Protein AF-A0A9P7NU44-F1 (afdb_monomer)

Solvent-accessible surface area (backbone atoms only — not comparable to full-atom values): 9412 Å² total; per-residue (Å²): 105,64,88,82,58,40,95,84,60,58,75,48,74,47,82,45,77,85,56,19,36,39,32,28,45,81,47,40,61,44,32,35,25,47,74,30,95,82,38,65,83,36,69,26,68,69,41,40,67,75,42,68,73,77,56,55,44,35,22,26,14,68,83,39,49,69,43,46,56,65,67,44,69,40,44,23,57,31,34,73,40,94,55,19,28,55,42,56,90,90,36,45,75,58,86,54,88,95,44,71,86,72,57,38,62,49,100,86,50,24,18,59,38,40,50,52,54,68,38,65,37,36,32,32,39,50,96,50,91,61,68,46,31,31,28,34,23,72,38,24,51,63,58,38,67,75,63,49,57,55,68,30,34,44,89,51,53,27,63,82,39,75,75,65,68,54,88,61,116

Foldseek 3Di:
DCVLPPPPWDWDWDQDPQQKIFIATPFHTFWIAHPHPPADTWGDQVNCQVPVFLFAEKEFEPVCLVQVLVQHFDKLLRQQDPQIEEADPPAAADDDPPCSVVWGADPVRYTRYKDAFRDKYFYHYRPDDGTFKIFTFNHIRVVSNVPSTDTTGHPIDGPPDPSNPDGGD

Secondary structure (DSSP, 8-state):
-TTTS-TT--EEEEEPGGG-EEEEETTEEEEEESSGGGS-EEE-HHHHHHSTTSS-EEEE-TTTHHHHTTTPPEETHHHHSSS-B---TT-BSSPPTT-GGG--B-TTS-BSB---TT-EEEEEETT-SS--EEEEESS-HHHHHHH--SEEEEEEEETTSTTTT----

Radius of gyration: 15.79 Å; Cα contacts (8 Å, |Δi|>4): 363; chains: 1; bounding box: 36×38×40 Å

Nearest PDB structures (foldseek):
  3r90-assembly1_D  TM=9.291E-01  e=2.482E-13  Homo sapiens
  5vyc-assembly6_k6  TM=8.961E-01  e=7.900E-13  Homo sapiens
  5oa3-assembly1_0  TM=8.769E-01  e=2.783E-09  Homo sapiens
  3d79-assembly1_A  TM=7.922E-01  e=1.533E-08  Pyrococcus horikoshii
  2cx1-assembly1_A  TM=7.542E-01  e=1.146E-07  Aeropyrum pernix K1

Structure (mmCIF, N/CA/C/O backbone):
data_AF-A0A9P7NU44-F1
#
_entry.id   AF-A0A9P7NU44-F1
#
loop_
_atom_site.group_PDB
_atom_site.id
_atom_site.type_symbol
_atom_site.label_atom_id
_atom_site.label_alt_id
_atom_site.label_comp_id
_atom_site.label_asym_id
_atom_site.label_entity_id
_atom_site.label_seq_id
_atom_site.pdbx_PDB_ins_code
_atom_site.Cartn_x
_atom_site.Cartn_y
_atom_site.Cartn_z
_atom_site.occupancy
_atom_site.B_iso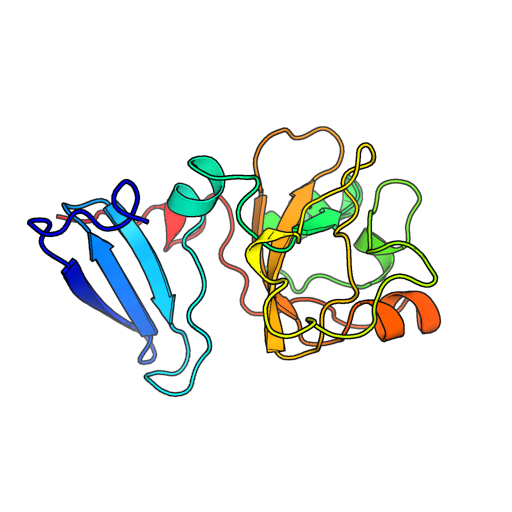_or_equiv
_atom_site.auth_seq_id
_atom_site.auth_comp_id
_atom_site.auth_asym_id
_atom_site.auth_atom_id
_atom_site.pdbx_PDB_model_num
ATOM 1 N N . MET A 1 1 ? -14.435 14.414 3.681 1.00 60.66 1 MET A N 1
ATOM 2 C CA . MET A 1 1 ? -13.894 14.349 5.058 1.00 60.66 1 MET A CA 1
ATOM 3 C C . MET A 1 1 ? -14.990 14.060 6.076 1.00 60.66 1 MET A C 1
ATOM 5 O O . MET A 1 1 ? -14.844 13.093 6.806 1.00 60.66 1 MET A O 1
ATOM 9 N N . ASP A 1 2 ? -16.102 14.807 6.081 1.00 71.69 2 ASP A N 1
ATOM 10 C CA . ASP A 1 2 ? -17.212 14.586 7.032 1.00 71.69 2 ASP A CA 1
ATOM 11 C C . ASP A 1 2 ? -17.863 13.187 6.947 1.00 71.69 2 ASP A C 1
ATOM 13 O O . ASP A 1 2 ? -18.446 12.726 7.920 1.00 71.69 2 ASP A O 1
ATOM 17 N N . GLU A 1 3 ? -17.740 12.499 5.808 1.00 73.44 3 GLU A N 1
ATOM 18 C CA . GLU A 1 3 ? -18.208 11.116 5.615 1.00 73.44 3 GLU A CA 1
ATOM 19 C C . GLU A 1 3 ? -17.287 10.063 6.259 1.00 73.44 3 GLU A C 1
ATOM 21 O O . GLU A 1 3 ? -17.736 8.990 6.650 1.00 73.44 3 GLU A O 1
ATOM 26 N N . ILE A 1 4 ? -15.988 10.361 6.380 1.00 71.94 4 ILE A N 1
ATOM 27 C CA . ILE A 1 4 ? -15.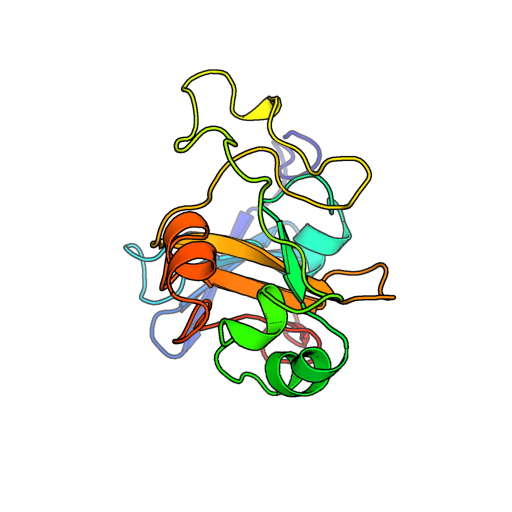007 9.454 6.996 1.00 71.94 4 ILE A CA 1
ATOM 28 C C . ILE A 1 4 ? -14.893 9.733 8.485 1.00 71.94 4 ILE A C 1
ATOM 30 O O . ILE A 1 4 ? -14.788 8.789 9.246 1.00 71.94 4 ILE A O 1
ATOM 34 N N . LEU A 1 5 ? -14.911 11.004 8.894 1.00 76.56 5 LEU A N 1
ATOM 35 C CA . LEU A 1 5 ? -14.800 11.452 10.282 1.00 76.56 5 LEU A CA 1
ATOM 36 C C . LEU A 1 5 ? -15.913 12.474 10.569 1.00 76.56 5 LEU A C 1
ATOM 38 O O . LEU A 1 5 ? -15.677 13.685 10.495 1.00 76.56 5 LEU A O 1
ATOM 42 N N . PRO A 1 6 ? -17.139 12.013 10.875 1.00 79.25 6 PRO A N 1
ATOM 43 C CA . PRO A 1 6 ? -18.231 12.901 11.246 1.00 79.25 6 PRO A CA 1
ATOM 44 C C . PRO A 1 6 ? -17.878 13.690 12.509 1.00 79.25 6 PRO A C 1
ATOM 46 O O . PRO A 1 6 ? -17.343 13.145 13.469 1.00 79.25 6 PRO A O 1
ATOM 49 N N . LYS A 1 7 ? -18.252 14.973 12.575 1.00 76.38 7 LYS A N 1
ATOM 50 C CA . LYS A 1 7 ? -17.907 15.860 13.711 1.00 76.38 7 LYS A CA 1
ATOM 51 C C . LYS A 1 7 ? -18.399 15.384 15.085 1.00 76.38 7 LYS A C 1
ATOM 53 O O . LYS A 1 7 ? -17.920 15.877 16.099 1.00 76.38 7 LYS A O 1
ATOM 58 N N . LYS A 1 8 ? -19.396 14.495 15.120 1.00 81.00 8 LYS A N 1
ATOM 59 C CA . LYS A 1 8 ? -19.973 13.924 16.348 1.00 81.00 8 LYS A CA 1
ATOM 60 C C . LYS A 1 8 ? -19.523 12.484 16.613 1.00 81.00 8 LYS A C 1
ATOM 62 O O . LYS A 1 8 ? -19.931 11.926 17.626 1.00 81.00 8 LYS A O 1
ATOM 67 N N . ALA A 1 9 ? -18.740 11.897 15.712 1.00 79.94 9 ALA A N 1
ATOM 68 C CA . ALA A 1 9 ? -18.320 10.513 15.825 1.00 79.94 9 ALA A CA 1
ATOM 69 C C . ALA A 1 9 ? -17.250 10.350 16.909 1.00 79.94 9 ALA A C 1
ATOM 71 O O . ALA A 1 9 ? -16.396 11.218 17.107 1.00 79.94 9 ALA A O 1
ATOM 72 N N . SER A 1 10 ? -17.307 9.224 17.616 1.00 84.25 10 SER A N 1
ATOM 73 C CA . SER A 1 10 ? -16.333 8.881 18.650 1.00 84.25 10 SER A CA 1
ATOM 74 C C . SER A 1 10 ? -15.131 8.189 18.016 1.00 84.25 10 SER A C 1
ATOM 76 O O . SER A 1 10 ? -15.244 7.058 17.540 1.00 84.25 10 SER A O 1
ATOM 78 N N . LEU A 1 11 ? -13.986 8.874 18.009 1.00 90.50 11 LEU A N 1
ATOM 79 C CA . LEU A 1 11 ? -12.698 8.297 17.638 1.00 90.50 11 LEU A CA 1
ATOM 80 C C . LEU A 1 11 ? -12.030 7.716 18.887 1.00 90.50 11 LEU A C 1
ATOM 82 O O . LEU A 1 11 ? -11.717 8.449 19.827 1.00 90.50 11 LEU A O 1
ATOM 86 N N . SER A 1 12 ? -11.779 6.411 18.883 1.00 92.75 12 SER A N 1
ATOM 87 C CA . SER A 1 12 ? -11.038 5.713 19.929 1.00 92.75 12 SER A CA 1
ATOM 88 C C . SER A 1 12 ? -9.746 5.111 19.373 1.00 92.75 12 SER A C 1
ATOM 90 O O . SER A 1 12 ? -9.534 5.009 18.162 1.00 92.75 12 SER A O 1
ATOM 92 N N . SER A 1 13 ? -8.839 4.737 20.274 1.00 92.81 13 SER A N 1
ATOM 93 C CA . SER A 1 13 ? -7.607 4.036 19.922 1.00 92.81 13 SER A CA 1
ATOM 94 C C . SER A 1 13 ? -7.468 2.773 20.760 1.00 92.81 13 SER A C 1
ATOM 96 O O . SER A 1 13 ? -7.561 2.840 21.986 1.00 92.81 13 SER A O 1
ATOM 98 N N . MET A 1 14 ? -7.177 1.653 20.110 1.00 93.06 14 MET A N 1
ATOM 99 C CA . MET A 1 14 ? -6.896 0.361 20.721 1.00 93.06 14 MET A CA 1
ATOM 100 C C . MET A 1 14 ? -5.391 0.088 20.650 1.00 93.06 14 MET A C 1
ATOM 102 O O . MET A 1 14 ? -4.770 0.220 19.594 1.00 93.06 14 MET A O 1
ATOM 106 N N . LYS A 1 15 ? -4.783 -0.277 21.783 1.00 92.69 15 LYS A N 1
ATOM 107 C CA . LYS A 1 15 ? -3.378 -0.695 21.820 1.00 92.69 15 LYS A CA 1
ATOM 108 C C . LYS A 1 15 ? -3.270 -2.144 21.366 1.00 92.69 15 LYS A C 1
ATOM 110 O O . LYS A 1 15 ? -3.931 -3.016 21.919 1.00 92.69 15 LYS A O 1
ATOM 115 N N . LEU A 1 16 ? -2.428 -2.369 20.370 1.00 90.94 16 LEU A N 1
ATOM 116 C CA . LEU A 1 16 ? -2.071 -3.683 19.862 1.00 90.94 16 LEU A CA 1
ATOM 117 C C . LEU A 1 16 ? -0.695 -4.094 20.431 1.00 90.94 16 LEU A C 1
ATOM 119 O O . LEU A 1 16 ? 0.011 -3.249 21.001 1.00 90.94 16 LEU A O 1
ATOM 123 N N . PRO A 1 17 ? -0.296 -5.373 20.304 1.00 88.69 17 PRO A N 1
ATOM 124 C CA . PRO A 1 17 ? 1.066 -5.812 20.609 1.00 88.69 17 PRO A CA 1
ATOM 125 C C . PRO A 1 17 ? 2.139 -4.981 19.887 1.00 88.69 17 PRO A C 1
ATOM 127 O O . PRO A 1 17 ? 1.852 -4.255 18.936 1.00 88.69 17 PRO A O 1
ATOM 130 N N . ASP A 1 18 ? 3.380 -5.063 20.371 1.00 86.56 18 ASP A N 1
ATOM 131 C CA . ASP A 1 18 ? 4.555 -4.428 19.751 1.00 86.56 18 ASP A CA 1
ATOM 132 C C . ASP A 1 18 ? 4.451 -2.904 19.581 1.00 86.56 18 ASP A C 1
ATOM 134 O O . ASP A 1 18 ? 5.060 -2.304 18.705 1.00 86.56 18 ASP A O 1
ATOM 138 N N . ARG A 1 19 ? 3.713 -2.248 20.490 1.00 85.56 19 ARG A N 1
ATOM 139 C CA . ARG A 1 19 ? 3.493 -0.785 20.517 1.00 85.56 19 ARG A CA 1
ATOM 140 C C . ARG A 1 19 ? 2.674 -0.264 19.330 1.00 85.56 19 ARG A C 1
ATOM 142 O O . ARG A 1 19 ? 2.600 0.952 19.135 1.00 85.56 19 ARG A O 1
ATOM 149 N N . ASN A 1 20 ? 1.999 -1.151 18.611 1.00 91.12 20 ASN A N 1
ATOM 150 C CA . ASN A 1 20 ? 1.112 -0.792 17.516 1.00 91.12 20 ASN A CA 1
ATOM 151 C C . ASN A 1 20 ? -0.194 -0.185 18.059 1.00 91.12 20 ASN A C 1
ATOM 153 O O . ASN A 1 20 ? -0.634 -0.474 19.176 1.00 91.12 20 ASN A O 1
ATOM 157 N N . THR A 1 21 ? -0.813 0.711 17.297 1.00 94.81 21 THR A N 1
ATOM 158 C CA . THR A 1 21 ? -2.083 1.353 17.675 1.00 94.81 21 THR A CA 1
ATOM 159 C C . THR A 1 21 ? -3.073 1.255 16.522 1.00 94.81 21 THR A C 1
ATOM 161 O O . THR A 1 21 ? -2.732 1.590 15.393 1.00 94.81 21 THR A O 1
ATOM 164 N N . LEU A 1 22 ? -4.295 0.814 16.811 1.00 95.62 22 LEU A N 1
ATOM 165 C CA . LEU A 1 22 ? -5.424 0.809 15.883 1.00 95.62 22 LEU A CA 1
ATOM 166 C C . LEU A 1 22 ? -6.372 1.952 16.242 1.00 95.62 22 LEU A C 1
ATOM 168 O O . LEU A 1 22 ? -6.765 2.090 17.397 1.00 95.62 22 LEU A O 1
ATOM 172 N N . TYR A 1 23 ? -6.750 2.754 15.258 1.00 95.31 23 TYR A N 1
ATOM 173 C CA . TYR A 1 23 ? -7.731 3.823 15.384 1.00 95.31 23 TYR A CA 1
ATOM 174 C C . TYR A 1 23 ? -9.084 3.328 14.886 1.00 95.31 23 TYR A C 1
ATOM 176 O O . TYR A 1 23 ? -9.200 2.837 13.759 1.00 95.31 23 TYR A O 1
ATOM 184 N N . VAL A 1 24 ? -10.095 3.463 15.739 1.00 95.19 24 VAL A N 1
ATOM 185 C CA . VAL A 1 24 ? -11.443 2.939 15.523 1.00 95.19 24 VAL A CA 1
ATOM 186 C C . VAL A 1 24 ? -12.433 4.090 15.598 1.00 95.19 24 VAL A C 1
ATOM 188 O O . VAL A 1 24 ? -12.376 4.914 16.510 1.00 95.19 24 VAL A O 1
ATOM 191 N N . LEU A 1 25 ? -13.340 4.147 14.633 1.00 92.88 25 LEU A N 1
ATOM 192 C CA . LEU A 1 25 ? -14.405 5.132 14.570 1.00 92.88 25 LEU A CA 1
ATOM 193 C C . LEU A 1 25 ? -15.749 4.416 14.599 1.00 92.88 25 LEU A C 1
ATOM 195 O O . LEU A 1 25 ? -16.054 3.695 13.657 1.00 92.88 25 LEU A O 1
ATOM 199 N N . GLU A 1 26 ? -16.536 4.620 15.659 1.00 87.50 26 GLU A N 1
ATOM 200 C CA . GLU A 1 26 ? -17.871 4.000 15.803 1.00 87.50 26 GLU A CA 1
ATOM 201 C C . GLU A 1 26 ? -17.860 2.486 15.501 1.00 87.50 26 GLU A C 1
ATOM 203 O O . GLU A 1 26 ? -18.671 1.984 14.730 1.00 87.50 26 GLU A O 1
ATOM 208 N N . SER A 1 27 ? -16.884 1.778 16.078 1.00 88.75 27 SER A N 1
ATOM 209 C CA . SER A 1 27 ? -16.656 0.335 15.901 1.00 88.75 27 SER A CA 1
ATOM 210 C C . SER A 1 27 ? -16.091 -0.090 14.535 1.00 88.75 27 SER A C 1
ATOM 212 O O . SER A 1 27 ? -15.919 -1.282 14.306 1.00 88.75 27 SER A O 1
ATOM 214 N N . GLU A 1 28 ? -15.711 0.833 13.646 1.00 91.56 28 GLU A N 1
ATOM 215 C CA . GLU A 1 28 ? -15.023 0.522 12.382 1.00 91.56 28 GLU A CA 1
ATOM 216 C C . GLU A 1 28 ? -13.525 0.876 12.446 1.00 91.56 28 GLU A C 1
ATOM 218 O O . GLU A 1 28 ? -13.172 2.023 12.742 1.00 91.56 28 GLU A O 1
ATOM 223 N N . PRO A 1 29 ? -12.603 -0.061 12.152 1.00 95.31 29 PRO A N 1
ATOM 224 C CA . PRO A 1 29 ? -11.181 0.252 12.084 1.00 95.31 29 PRO A CA 1
ATOM 225 C C . PRO A 1 29 ? -10.883 1.115 10.853 1.00 95.31 29 PRO A C 1
ATOM 227 O O . PRO A 1 29 ? -11.203 0.745 9.720 1.00 95.31 29 PRO A O 1
ATOM 230 N N . ILE A 1 30 ? -10.237 2.262 11.071 1.00 95.56 30 ILE A N 1
ATOM 231 C CA . ILE A 1 30 ? -9.971 3.246 10.011 1.00 95.56 30 ILE A CA 1
ATOM 232 C C . ILE A 1 30 ? -8.489 3.364 9.663 1.00 95.56 30 ILE A C 1
ATOM 234 O O . ILE A 1 30 ? -8.137 3.365 8.486 1.00 95.56 30 ILE A O 1
ATOM 238 N N . PHE A 1 31 ? -7.610 3.409 10.660 1.00 95.62 31 PHE A N 1
ATOM 239 C CA . PHE A 1 31 ? -6.166 3.529 10.472 1.00 95.62 31 PHE A CA 1
ATOM 240 C C . PHE A 1 31 ? -5.434 2.714 11.523 1.00 95.62 31 PHE A C 1
ATOM 242 O O . PHE A 1 31 ? -5.941 2.516 12.622 1.00 95.62 31 PHE A O 1
ATOM 249 N N . TYR A 1 32 ? -4.212 2.308 11.225 1.00 95.12 32 TYR A N 1
ATOM 250 C CA . TYR A 1 32 ? -3.294 1.746 12.198 1.00 95.12 32 TYR A CA 1
ATOM 251 C C . TYR A 1 32 ? -1.932 2.428 12.085 1.00 95.12 32 TYR A C 1
ATOM 253 O O . TYR A 1 32 ? -1.583 3.005 11.057 1.00 95.12 32 TYR A O 1
ATOM 261 N N . GLN A 1 33 ? -1.175 2.394 13.171 1.00 93.00 33 GLN A N 1
ATOM 262 C CA . GLN A 1 33 ? 0.171 2.936 13.243 1.00 93.00 33 GLN A CA 1
ATOM 263 C C . GLN A 1 33 ? 1.081 1.869 13.843 1.00 93.00 33 GLN A C 1
ATOM 265 O O . GLN A 1 33 ? 0.806 1.360 14.937 1.00 93.00 33 GLN A O 1
ATOM 270 N N . LEU A 1 34 ? 2.129 1.520 13.100 1.00 87.81 34 LEU A N 1
ATOM 271 C CA . LEU A 1 34 ? 3.165 0.587 13.535 1.00 87.81 34 LEU A CA 1
ATOM 272 C C . LEU A 1 34 ? 4.304 1.341 14.235 1.00 87.81 34 LEU A C 1
ATOM 274 O O . LEU A 1 34 ? 4.475 2.536 14.010 1.00 87.81 34 LEU A O 1
ATOM 278 N N . ASP A 1 35 ? 5.058 0.668 15.106 1.00 85.00 35 ASP A N 1
ATOM 279 C CA . ASP A 1 35 ? 6.239 1.223 15.799 1.00 85.00 35 ASP A CA 1
ATOM 280 C C . ASP A 1 35 ? 5.973 2.468 16.674 1.00 85.00 35 ASP A C 1
ATOM 282 O O . ASP A 1 35 ? 6.863 3.268 16.982 1.00 85.00 35 ASP A O 1
ATOM 286 N N . GLY A 1 36 ? 4.736 2.623 17.146 1.00 82.12 36 GLY A N 1
ATOM 287 C CA . GLY A 1 36 ? 4.322 3.732 18.003 1.00 82.12 36 GLY A CA 1
ATOM 288 C C . GLY A 1 36 ? 4.165 5.066 17.264 1.00 82.12 36 GLY A C 1
ATOM 289 O O . GLY A 1 36 ? 3.973 5.118 16.057 1.00 82.12 36 GLY A O 1
ATOM 290 N N . ALA A 1 37 ? 4.216 6.177 18.009 1.00 79.31 37 ALA A N 1
ATOM 291 C CA . ALA A 1 37 ? 3.795 7.497 17.518 1.00 79.31 37 ALA A CA 1
ATOM 292 C C . ALA A 1 37 ? 4.660 8.087 16.383 1.00 79.31 37 ALA A C 1
ATOM 294 O O . ALA A 1 37 ? 4.268 9.087 15.786 1.00 79.31 37 ALA A O 1
ATOM 295 N N . SER A 1 38 ? 5.830 7.504 16.109 1.00 83.12 38 SER A N 1
ATOM 296 C CA . SER A 1 38 ? 6.729 7.921 15.028 1.00 83.12 38 SER A CA 1
ATOM 297 C C . SER A 1 38 ? 6.474 7.212 13.698 1.00 83.12 38 SER A C 1
ATOM 299 O O . SER A 1 38 ? 7.008 7.657 12.685 1.00 83.12 38 SER A O 1
ATOM 301 N N . GLY A 1 39 ? 5.713 6.113 13.688 1.00 83.56 39 GLY A N 1
ATOM 302 C CA . GLY A 1 39 ? 5.421 5.378 12.459 1.00 83.56 39 GLY A CA 1
ATOM 303 C C . GLY A 1 39 ? 4.418 6.102 11.557 1.00 83.56 39 GLY A C 1
ATOM 304 O O . GLY A 1 39 ? 3.707 7.002 12.016 1.00 83.56 39 GLY A O 1
ATOM 305 N N . PRO A 1 40 ? 4.325 5.730 10.272 1.00 87.12 40 PRO A N 1
ATOM 306 C CA . PRO A 1 40 ? 3.313 6.280 9.383 1.00 87.12 40 PRO A CA 1
ATOM 307 C C . PRO A 1 40 ? 1.910 5.852 9.828 1.00 87.12 40 PRO A C 1
ATOM 309 O O . PRO A 1 40 ? 1.702 4.745 10.327 1.00 87.12 40 PRO A O 1
ATOM 312 N N . LEU A 1 41 ? 0.935 6.736 9.619 1.00 91.56 41 LEU A N 1
ATOM 313 C CA . LEU A 1 41 ? -0.474 6.396 9.770 1.00 91.56 41 LEU A CA 1
ATOM 314 C C . LEU A 1 41 ? -0.946 5.691 8.491 1.00 91.56 41 LEU A C 1
ATOM 316 O O . LEU A 1 41 ? -1.003 6.308 7.430 1.00 91.56 41 LEU A O 1
ATOM 320 N N . VAL A 1 42 ? -1.282 4.408 8.595 1.00 94.94 42 VAL A N 1
ATOM 321 C CA . VAL A 1 42 ? -1.633 3.545 7.459 1.00 94.94 42 VAL A CA 1
ATOM 322 C C . VAL A 1 42 ? -3.141 3.272 7.473 1.00 94.94 42 VAL A C 1
ATOM 324 O O . VAL A 1 42 ? -3.678 2.954 8.536 1.00 94.94 42 VAL A O 1
ATOM 327 N N . PRO A 1 43 ? -3.876 3.414 6.351 1.00 96.31 43 PRO A N 1
ATOM 328 C CA . PRO A 1 43 ? -5.307 3.157 6.335 1.00 96.31 43 PRO A CA 1
ATOM 329 C C . PRO A 1 43 ? -5.571 1.662 6.485 1.00 96.31 43 PRO A C 1
ATOM 331 O O . PRO A 1 43 ? -4.855 0.826 5.941 1.00 96.31 43 PRO A O 1
ATOM 334 N N . HIS A 1 44 ? -6.626 1.318 7.209 1.00 96.81 44 HIS A N 1
ATOM 335 C CA . HIS A 1 44 ? -7.088 -0.058 7.320 1.00 96.81 44 HIS A CA 1
ATOM 336 C C . HIS A 1 44 ? -7.721 -0.523 5.996 1.00 96.81 44 HIS A C 1
ATOM 338 O O . HIS A 1 44 ? -8.374 0.270 5.313 1.00 96.81 44 HIS A O 1
ATOM 344 N N . LEU A 1 45 ? -7.611 -1.810 5.635 1.00 96.88 45 LEU A N 1
ATOM 345 C CA . LEU A 1 45 ? -8.149 -2.301 4.355 1.00 96.88 45 LEU A CA 1
ATOM 346 C C . LEU A 1 45 ? -9.661 -2.110 4.216 1.00 96.88 45 LEU A C 1
ATOM 348 O O . LEU A 1 45 ? -10.129 -1.778 3.133 1.00 96.88 45 LEU A O 1
ATOM 352 N N . LYS A 1 46 ? -10.426 -2.240 5.307 1.00 95.81 46 LYS A N 1
ATOM 353 C CA . LYS A 1 46 ? -11.872 -1.932 5.303 1.00 95.81 46 LYS A CA 1
ATOM 354 C C . LYS A 1 46 ? -12.159 -0.479 4.895 1.00 95.81 46 LYS A C 1
ATOM 356 O O . LYS A 1 46 ? -13.111 -0.230 4.162 1.00 95.81 46 LYS A O 1
ATOM 361 N N . LEU A 1 47 ? -11.323 0.476 5.320 1.00 96.25 47 LEU A N 1
ATOM 362 C CA . LEU A 1 47 ? -11.441 1.872 4.888 1.00 96.25 47 LEU A CA 1
ATOM 363 C C . LEU A 1 47 ? -11.093 2.014 3.402 1.00 96.25 47 LEU A C 1
ATOM 365 O O . LEU A 1 47 ? -11.796 2.712 2.673 1.00 96.25 47 LEU A O 1
ATOM 369 N N . VAL A 1 48 ? -10.037 1.330 2.954 1.00 96.88 48 VAL A N 1
ATOM 370 C CA . VAL A 1 48 ? -9.616 1.313 1.546 1.00 96.88 48 VAL A CA 1
ATOM 371 C C . VAL A 1 48 ? -10.721 0.765 0.643 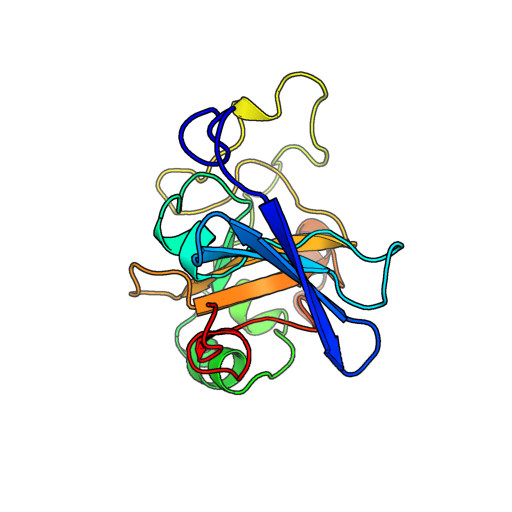1.00 96.88 48 VAL A C 1
ATOM 373 O O . VAL A 1 48 ? -11.032 1.398 -0.357 1.00 96.88 48 VAL A O 1
ATOM 376 N N . HIS A 1 49 ? -11.366 -0.347 1.005 1.00 96.12 49 HIS A N 1
ATOM 377 C CA . HIS A 1 49 ? -12.493 -0.917 0.246 1.00 96.12 49 HIS A CA 1
ATOM 378 C C . HIS A 1 49 ? -13.688 0.037 0.169 1.00 96.12 49 HIS A C 1
ATOM 380 O O . HIS A 1 49 ? -14.384 0.089 -0.840 1.00 96.12 49 HIS A O 1
ATOM 386 N N . ARG A 1 50 ? -13.911 0.851 1.208 1.00 94.31 50 ARG A N 1
ATOM 387 C CA . ARG A 1 50 ? -14.986 1.852 1.216 1.00 94.31 50 ARG A CA 1
ATOM 388 C C . ARG A 1 50 ? -14.672 3.072 0.341 1.00 94.31 50 ARG A C 1
ATOM 390 O O . ARG A 1 50 ? -15.591 3.671 -0.210 1.00 94.31 50 ARG A O 1
ATOM 397 N N . PHE A 1 51 ? -13.393 3.430 0.189 1.00 93.69 51 PHE A N 1
ATOM 398 C CA . PHE A 1 51 ? -12.935 4.571 -0.619 1.00 93.69 51 PHE A CA 1
ATOM 399 C C . PHE A 1 51 ? -11.730 4.207 -1.509 1.00 93.69 51 PHE A C 1
ATOM 401 O O . PHE A 1 51 ? -10.643 4.768 -1.341 1.00 93.69 51 PHE A O 1
ATOM 408 N N . PRO A 1 52 ? -11.897 3.314 -2.500 1.00 91.31 52 PRO A N 1
ATOM 409 C CA . PRO A 1 52 ? -10.776 2.716 -3.237 1.00 91.31 52 PRO A CA 1
ATOM 410 C C . PRO A 1 52 ? -9.978 3.722 -4.076 1.00 91.31 52 PRO A C 1
ATOM 412 O O . PRO A 1 52 ? -8.811 3.495 -4.377 1.00 91.31 52 PRO A O 1
ATOM 415 N N . GLN A 1 53 ? -10.585 4.858 -4.424 1.00 90.56 53 GLN A N 1
ATOM 416 C CA . GLN A 1 53 ? -9.945 5.928 -5.197 1.00 90.56 53 GLN A CA 1
ATOM 417 C C . GLN A 1 53 ? -9.156 6.924 -4.332 1.00 90.56 53 GLN A C 1
ATOM 419 O O . GLN A 1 53 ? -8.500 7.812 -4.867 1.00 90.56 53 GLN A O 1
ATOM 424 N N . GLY A 1 54 ? -9.246 6.820 -3.002 1.00 91.12 54 GLY A N 1
ATOM 425 C CA . GLY A 1 54 ? -8.711 7.817 -2.071 1.00 91.12 54 GLY A CA 1
ATOM 426 C C . GLY A 1 54 ? -7.235 7.650 -1.714 1.00 91.12 54 GLY A C 1
ATOM 427 O O . GLY A 1 54 ? -6.722 8.441 -0.926 1.00 91.12 54 GLY A O 1
ATOM 428 N N . PHE A 1 55 ? -6.557 6.627 -2.240 1.00 94.06 55 PHE A N 1
ATOM 429 C CA . PHE A 1 55 ? -5.242 6.215 -1.753 1.00 94.06 55 PHE A CA 1
ATOM 430 C C . PHE A 1 55 ? -4.253 5.945 -2.887 1.00 94.06 55 PHE A C 1
ATOM 432 O O . PHE A 1 55 ? -4.654 5.377 -3.905 1.00 94.06 55 PHE A O 1
ATOM 439 N N . PRO A 1 56 ? -2.957 6.262 -2.695 1.00 95.31 56 PRO A N 1
ATOM 440 C CA . PRO A 1 56 ? -1.899 5.831 -3.598 1.00 95.31 56 PRO A CA 1
ATOM 441 C C . PRO A 1 56 ? -1.928 4.330 -3.842 1.00 95.31 56 PRO A C 1
ATOM 443 O O . PRO A 1 56 ? -1.964 3.550 -2.892 1.00 95.31 56 PRO A O 1
ATOM 446 N N . THR A 1 57 ? -1.900 3.920 -5.109 1.00 96.88 57 THR A N 1
ATOM 447 C CA . THR A 1 57 ? -2.071 2.516 -5.501 1.00 96.88 57 THR A CA 1
ATOM 448 C C . THR A 1 57 ? -0.959 2.022 -6.419 1.00 96.88 57 THR A C 1
ATOM 450 O O . THR A 1 57 ? -0.466 2.737 -7.291 1.00 96.88 57 THR A O 1
ATOM 453 N N . ILE A 1 58 ? -0.599 0.752 -6.246 1.00 97.69 58 ILE A N 1
ATOM 454 C CA . ILE A 1 58 ? 0.189 -0.043 -7.195 1.00 97.69 58 ILE A CA 1
ATOM 455 C C . ILE A 1 58 ? -0.546 -1.350 -7.469 1.00 97.69 58 ILE A C 1
ATOM 457 O O . ILE A 1 58 ? -1.320 -1.819 -6.634 1.00 97.69 58 ILE A O 1
ATOM 461 N N . ARG A 1 59 ? -0.299 -1.970 -8.625 1.00 98.00 59 ARG A N 1
ATOM 462 C CA . ARG A 1 59 ? -0.896 -3.267 -8.964 1.00 98.00 59 ARG A CA 1
ATOM 463 C C . ARG A 1 59 ? 0.164 -4.337 -9.101 1.00 98.00 59 ARG A C 1
ATOM 465 O O . ARG A 1 59 ? 1.122 -4.150 -9.845 1.00 98.00 59 ARG A O 1
ATOM 472 N N . ILE A 1 60 ? -0.060 -5.475 -8.462 1.00 98.00 60 ILE A N 1
ATOM 473 C CA . ILE A 1 60 ? 0.753 -6.676 -8.635 1.00 98.00 60 ILE A CA 1
ATOM 474 C C . ILE A 1 60 ? 0.159 -7.610 -9.690 1.00 98.00 60 ILE A C 1
ATOM 476 O O . ILE A 1 60 ? -1.051 -7.619 -9.937 1.00 98.00 60 ILE A O 1
ATOM 480 N N . ASP A 1 61 ? 1.011 -8.428 -10.299 1.00 97.56 61 ASP A N 1
ATOM 481 C CA . ASP A 1 61 ? 0.559 -9.528 -11.145 1.00 97.56 61 ASP A CA 1
ATOM 482 C C . ASP A 1 61 ? -0.074 -10.681 -10.357 1.00 97.56 61 ASP A C 1
ATOM 484 O O . ASP A 1 61 ? 0.002 -10.773 -9.128 1.00 97.56 61 ASP A O 1
ATOM 488 N N . ARG A 1 62 ? -0.693 -11.606 -11.099 1.00 97.12 62 ARG A N 1
ATOM 489 C CA . ARG A 1 62 ? -1.343 -12.796 -10.532 1.00 97.12 62 ARG A CA 1
ATOM 490 C C . ARG A 1 62 ? -0.412 -13.696 -9.716 1.00 97.12 62 ARG A C 1
ATOM 492 O O . ARG A 1 62 ? -0.877 -14.347 -8.782 1.00 97.12 62 ARG A O 1
ATOM 499 N N . GLY A 1 63 ? 0.869 -13.775 -10.074 1.00 96.38 63 GLY A N 1
ATOM 500 C CA . GLY A 1 63 ? 1.842 -14.655 -9.425 1.00 96.38 63 GLY A CA 1
ATOM 501 C C . GLY A 1 63 ? 2.201 -14.191 -8.015 1.00 96.38 63 GLY A C 1
ATOM 502 O O . GLY A 1 63 ? 2.416 -15.024 -7.133 1.00 96.38 63 GLY A O 1
ATOM 503 N N . ALA A 1 64 ? 2.202 -12.877 -7.790 1.00 96.56 64 ALA A N 1
ATOM 504 C CA . ALA A 1 64 ? 2.507 -12.265 -6.502 1.00 96.56 64 ALA A CA 1
ATOM 505 C C . ALA A 1 64 ? 1.359 -12.361 -5.474 1.00 96.56 64 ALA A C 1
ATOM 507 O O . ALA A 1 64 ? 1.626 -12.338 -4.272 1.00 96.56 64 ALA A O 1
ATOM 508 N N . ILE A 1 65 ? 0.101 -12.528 -5.912 1.00 96.19 65 ILE A N 1
ATOM 509 C CA . ILE A 1 65 ? -1.097 -12.456 -5.044 1.00 96.19 65 ILE A CA 1
ATOM 510 C C . ILE A 1 65 ? -0.983 -13.377 -3.828 1.00 96.19 65 ILE A C 1
ATOM 512 O O . ILE A 1 65 ? -1.168 -12.941 -2.695 1.00 96.19 65 ILE A O 1
ATOM 516 N N . ARG A 1 66 ? -0.650 -14.655 -4.050 1.00 95.38 66 ARG A N 1
ATOM 517 C CA . ARG A 1 66 ? -0.593 -15.652 -2.969 1.00 95.38 66 ARG A CA 1
ATOM 518 C C . ARG A 1 66 ? 0.457 -15.335 -1.904 1.00 95.38 66 ARG A C 1
ATOM 520 O O . ARG A 1 66 ? 0.308 -15.782 -0.779 1.00 95.38 66 ARG A O 1
ATOM 527 N N . PHE A 1 67 ? 1.522 -14.628 -2.282 1.00 94.94 67 PHE A N 1
ATOM 528 C CA . PHE A 1 67 ? 2.622 -14.286 -1.386 1.00 94.94 67 PHE A CA 1
ATOM 529 C C . PHE A 1 67 ? 2.277 -13.059 -0.547 1.00 94.94 67 PHE A C 1
ATOM 531 O O . PHE A 1 67 ? 2.515 -13.046 0.658 1.00 94.94 67 PHE A O 1
ATOM 538 N N . VAL A 1 68 ? 1.650 -12.057 -1.168 1.00 95.62 68 VAL A N 1
ATOM 539 C CA . VAL A 1 68 ? 1.135 -10.889 -0.444 1.00 95.62 68 VAL A CA 1
ATOM 540 C C . VAL A 1 68 ? 0.080 -11.318 0.576 1.00 95.62 68 VAL A C 1
ATOM 542 O O . VAL A 1 68 ? 0.167 -10.941 1.737 1.00 95.62 68 VAL A O 1
ATOM 545 N N . LEU A 1 69 ? -0.846 -12.201 0.187 1.00 95.38 69 LEU A N 1
ATOM 546 C CA . LEU A 1 69 ? -1.859 -12.758 1.094 1.00 95.38 69 LEU A CA 1
ATOM 547 C C . LEU A 1 69 ? -1.312 -13.772 2.116 1.00 95.38 69 LEU A C 1
ATOM 549 O O . LEU A 1 69 ? -2.079 -14.329 2.895 1.00 95.38 69 LEU A O 1
ATOM 553 N N . SER A 1 70 ? -0.004 -14.037 2.115 1.00 93.88 70 SER A N 1
ATOM 554 C CA . SER A 1 70 ? 0.673 -14.805 3.164 1.00 93.88 70 SER A CA 1
ATOM 555 C C . SER A 1 70 ? 1.593 -13.937 4.028 1.00 93.88 70 SER A C 1
ATOM 557 O O . SER A 1 70 ? 2.397 -14.484 4.777 1.00 93.88 70 SER A O 1
ATOM 559 N N . GLY A 1 71 ? 1.529 -12.607 3.890 1.00 89.62 71 GLY A N 1
ATOM 560 C CA . GLY A 1 71 ? 2.363 -11.663 4.639 1.00 89.62 71 GLY A CA 1
ATOM 561 C C . GLY A 1 71 ? 3.821 -11.594 4.185 1.00 89.62 71 GLY A C 1
ATOM 562 O O . GLY A 1 71 ? 4.674 -11.141 4.940 1.00 89.62 71 GLY A O 1
ATOM 563 N N . ALA A 1 72 ? 4.142 -12.067 2.977 1.00 93.12 72 ALA A N 1
ATOM 564 C CA . ALA A 1 72 ? 5.501 -11.968 2.454 1.00 93.12 72 ALA A CA 1
ATOM 565 C C . ALA A 1 72 ? 5.800 -10.552 1.938 1.00 93.12 72 ALA A C 1
ATOM 567 O O . ALA A 1 72 ? 4.926 -9.886 1.379 1.00 93.12 72 ALA A O 1
ATOM 568 N N . THR A 1 73 ? 7.066 -10.137 2.038 1.00 94.94 73 THR A N 1
ATOM 569 C CA . THR A 1 73 ? 7.582 -8.914 1.409 1.00 94.94 73 THR A CA 1
ATOM 570 C C . THR A 1 73 ? 7.256 -8.887 -0.084 1.00 94.94 73 THR A C 1
ATOM 572 O O . THR A 1 73 ? 7.521 -9.848 -0.815 1.00 94.94 73 THR A O 1
ATOM 575 N N . LEU A 1 74 ? 6.715 -7.764 -0.561 1.00 97.38 74 LEU A N 1
ATOM 576 C CA . LEU A 1 74 ? 6.466 -7.571 -1.984 1.00 97.38 74 LEU A CA 1
ATOM 577 C C . LEU A 1 74 ? 7.777 -7.243 -2.697 1.00 97.38 74 LEU A C 1
ATOM 579 O O . LEU A 1 74 ? 8.452 -6.271 -2.361 1.00 97.38 74 LEU A O 1
ATOM 583 N N . MET A 1 75 ? 8.104 -8.027 -3.721 1.00 97.06 75 MET A N 1
ATOM 584 C CA . MET A 1 75 ? 9.331 -7.887 -4.504 1.00 97.06 75 MET A CA 1
ATOM 585 C C . MET A 1 75 ? 9.058 -7.229 -5.860 1.00 97.06 75 MET A C 1
ATOM 587 O O . MET A 1 75 ? 8.016 -7.463 -6.476 1.00 97.06 75 MET A O 1
ATOM 591 N N . ALA A 1 76 ? 10.037 -6.478 -6.370 1.00 97.56 76 ALA A N 1
ATOM 592 C CA . ALA A 1 76 ? 9.922 -5.712 -7.614 1.00 97.56 76 ALA A CA 1
ATOM 593 C C . ALA A 1 76 ? 9.413 -6.504 -8.841 1.00 97.56 76 ALA A C 1
ATOM 595 O O . ALA A 1 76 ? 8.584 -5.954 -9.567 1.00 97.56 76 ALA A O 1
ATOM 596 N N . PRO A 1 77 ? 9.798 -7.781 -9.076 1.00 96.50 77 PRO A N 1
ATOM 597 C CA . PRO A 1 77 ? 9.313 -8.535 -10.237 1.00 96.50 77 PRO A CA 1
ATOM 598 C C . PRO A 1 77 ? 7.787 -8.677 -10.320 1.00 96.50 77 PRO A C 1
ATOM 600 O O . PRO A 1 77 ? 7.253 -8.749 -11.422 1.00 96.50 77 PRO A O 1
ATOM 603 N N . GLY A 1 78 ? 7.080 -8.670 -9.181 1.00 95.38 78 GLY A N 1
ATOM 604 C CA . GLY A 1 78 ? 5.613 -8.724 -9.158 1.00 95.38 78 GLY A CA 1
ATOM 605 C C . GLY A 1 78 ? 4.935 -7.437 -9.647 1.00 95.38 78 GLY A C 1
ATOM 606 O O . GLY A 1 78 ? 3.736 -7.441 -9.916 1.00 95.38 78 GLY A O 1
ATOM 607 N N . LEU A 1 79 ? 5.692 -6.341 -9.760 1.00 96.62 79 LEU A N 1
ATOM 608 C CA . LEU A 1 79 ? 5.232 -5.008 -10.163 1.00 96.62 79 LEU A CA 1
ATOM 609 C C . LEU A 1 79 ? 5.734 -4.607 -11.557 1.00 96.62 79 LEU A C 1
ATOM 611 O O . LEU A 1 79 ? 5.059 -3.853 -12.254 1.00 96.62 79 LEU A O 1
ATOM 615 N N . THR A 1 80 ? 6.905 -5.103 -11.968 1.00 95.75 80 THR A N 1
ATOM 616 C CA . THR A 1 80 ? 7.531 -4.792 -13.267 1.00 95.75 80 THR A CA 1
ATOM 617 C C . THR A 1 80 ? 7.176 -5.785 -14.375 1.00 95.75 80 THR A C 1
ATOM 619 O O . THR A 1 80 ? 7.598 -5.623 -15.521 1.00 95.75 80 THR A O 1
ATOM 622 N N . SER A 1 81 ? 6.383 -6.812 -14.068 1.00 95.12 81 SER A N 1
ATOM 623 C CA . SER A 1 81 ? 5.847 -7.741 -15.061 1.00 95.12 81 SER A CA 1
ATOM 624 C C . SER A 1 81 ? 4.706 -7.122 -15.885 1.00 95.12 81 SER A C 1
ATOM 626 O O . SER A 1 81 ? 4.196 -6.039 -15.598 1.00 95.12 81 SER A O 1
ATOM 628 N N . LYS A 1 82 ? 4.231 -7.844 -16.911 1.00 93.31 82 LYS A N 1
ATOM 629 C CA . LYS A 1 82 ? 3.112 -7.400 -17.769 1.00 93.31 82 LYS A CA 1
ATOM 630 C C . LYS A 1 82 ? 1.812 -7.145 -16.985 1.00 93.31 82 LYS A C 1
ATOM 632 O O . LYS A 1 82 ? 1.007 -6.295 -17.383 1.00 93.31 82 LYS A O 1
ATOM 637 N N . GLY A 1 83 ? 1.595 -7.895 -15.903 1.00 94.12 83 GLY A N 1
ATOM 638 C CA . GLY A 1 83 ? 0.419 -7.785 -15.038 1.00 94.12 83 GLY A CA 1
ATOM 639 C C . GLY A 1 83 ? 0.509 -6.634 -14.037 1.00 94.12 83 GLY A C 1
ATOM 640 O O . GLY A 1 83 ? -0.523 -6.058 -13.677 1.00 94.12 83 GLY A O 1
ATOM 641 N N . GLY A 1 84 ? 1.726 -6.247 -13.651 1.00 96.38 84 GLY A N 1
ATOM 642 C CA . GLY A 1 84 ? 1.976 -5.192 -12.679 1.00 96.38 84 GLY A CA 1
ATOM 643 C C . GLY A 1 84 ? 1.713 -3.779 -13.212 1.00 96.38 84 GLY A C 1
ATOM 644 O O . GLY A 1 84 ? 1.745 -3.527 -14.420 1.00 96.38 84 GLY A O 1
ATOM 645 N N . ARG A 1 85 ? 1.392 -2.842 -12.317 1.00 96.69 85 ARG A N 1
ATOM 646 C CA . ARG A 1 85 ? 1.248 -1.413 -12.627 1.00 96.69 85 ARG A CA 1
ATOM 647 C C . ARG A 1 85 ? 1.959 -0.586 -11.570 1.00 96.69 85 ARG A C 1
ATOM 649 O O . ARG A 1 85 ? 1.623 -0.638 -10.390 1.00 96.69 85 ARG A O 1
ATOM 656 N N . LEU A 1 86 ? 2.917 0.190 -12.052 1.00 97.00 86 LEU A N 1
ATOM 657 C CA . LEU A 1 86 ? 3.570 1.284 -11.351 1.00 97.00 86 LEU A CA 1
ATOM 658 C C . LEU A 1 86 ? 3.152 2.607 -12.019 1.00 97.00 86 LEU A C 1
ATOM 660 O O . LEU A 1 86 ? 2.660 2.567 -13.162 1.00 97.00 86 LEU A O 1
ATOM 664 N N . PRO A 1 87 ? 3.361 3.754 -11.345 1.00 96.25 87 PRO A N 1
ATOM 665 C CA . PRO A 1 87 ? 3.216 5.073 -11.954 1.00 96.25 87 PRO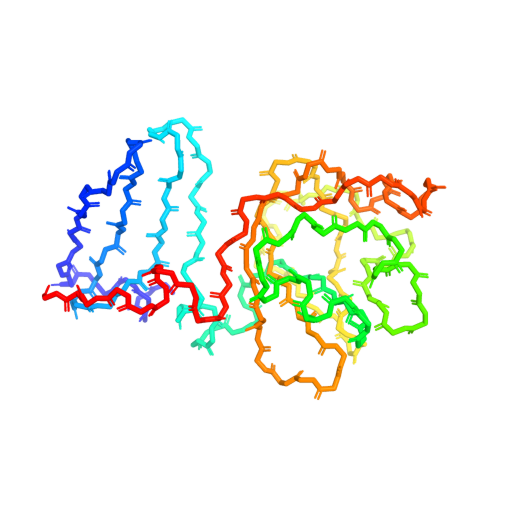 A CA 1
ATOM 666 C C . PRO A 1 87 ? 3.882 5.155 -13.332 1.00 96.25 87 PRO A C 1
ATOM 668 O O . PRO A 1 87 ? 4.906 4.502 -13.587 1.00 96.25 87 PRO A O 1
ATOM 671 N N . MET A 1 88 ? 3.278 5.929 -14.237 1.00 91.62 88 MET A N 1
ATOM 672 C CA . MET A 1 88 ? 3.794 6.103 -15.598 1.00 91.62 88 MET A CA 1
ATOM 673 C C . MET A 1 88 ? 5.226 6.645 -15.594 1.00 91.62 88 MET A C 1
ATOM 675 O O . MET A 1 88 ? 5.663 7.323 -14.670 1.00 91.62 88 MET A O 1
ATOM 679 N N . GLU A 1 89 ? 5.988 6.324 -16.635 1.00 86.12 89 GLU A N 1
ATOM 680 C CA . GLU A 1 89 ? 7.295 6.944 -16.838 1.00 86.12 89 GLU A CA 1
ATOM 681 C C . GLU A 1 89 ? 7.130 8.445 -17.103 1.00 86.12 89 GLU A C 1
ATOM 683 O O . GLU A 1 89 ? 6.252 8.848 -17.866 1.00 86.12 89 GLU A O 1
ATOM 688 N N . GLY A 1 90 ? 7.943 9.268 -16.436 1.00 83.69 90 GLY A N 1
ATOM 689 C CA . GLY A 1 90 ? 7.827 10.726 -16.500 1.00 83.69 90 GLY A CA 1
ATOM 690 C C . GLY A 1 90 ? 6.678 11.318 -15.678 1.00 83.69 90 GLY A C 1
ATOM 691 O O . GLY A 1 90 ? 6.392 12.502 -15.837 1.00 83.69 90 GLY A O 1
ATOM 692 N N . ALA A 1 91 ? 6.025 10.529 -14.815 1.00 89.06 91 ALA A N 1
ATOM 693 C CA . ALA A 1 91 ? 5.090 11.062 -13.831 1.00 89.06 91 ALA A CA 1
ATOM 694 C C . ALA A 1 91 ? 5.797 12.043 -12.879 1.00 89.06 91 ALA A C 1
ATOM 696 O O . ALA A 1 91 ? 7.018 11.977 -12.695 1.00 89.06 91 ALA A O 1
ATOM 697 N N . ASP A 1 92 ? 5.029 12.943 -12.260 1.00 89.88 92 ASP A N 1
ATOM 698 C CA . ASP A 1 92 ? 5.583 13.876 -11.281 1.00 89.88 92 ASP A CA 1
ATOM 699 C C . ASP A 1 92 ? 6.325 13.095 -10.189 1.00 89.88 92 ASP A C 1
ATOM 701 O O . ASP A 1 92 ? 5.819 12.111 -9.647 1.00 89.88 92 ASP A O 1
ATOM 705 N N . LYS A 1 93 ? 7.5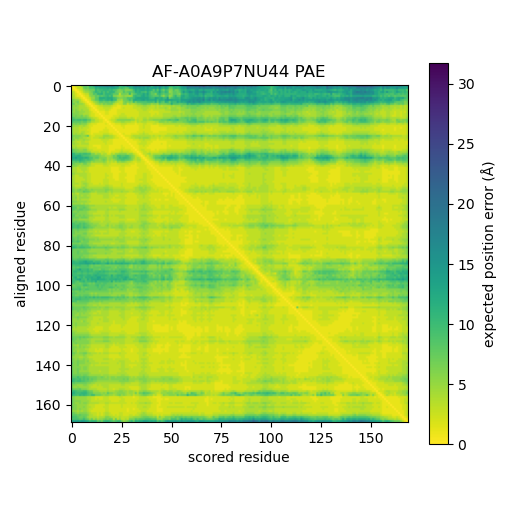55 13.504 -9.873 1.00 88.12 93 LYS A N 1
ATOM 706 C CA . LYS A 1 93 ? 8.394 12.776 -8.905 1.00 88.12 93 LYS A CA 1
ATOM 707 C C . LYS A 1 93 ? 7.935 12.963 -7.466 1.00 88.12 93 LYS A C 1
ATOM 709 O O . LYS A 1 93 ? 8.277 12.187 -6.577 1.00 88.12 93 LYS A O 1
ATOM 714 N N . GLU A 1 94 ? 7.215 14.049 -7.229 1.00 84.62 94 GLU A N 1
ATOM 715 C CA . GLU A 1 94 ? 6.904 14.545 -5.906 1.00 84.62 94 GLU A CA 1
ATOM 716 C C . GLU A 1 94 ? 5.445 14.978 -5.834 1.00 84.62 94 GLU A C 1
ATOM 718 O O . GLU A 1 94 ? 4.844 15.397 -6.823 1.00 84.62 94 GLU A O 1
ATOM 723 N N . LEU A 1 95 ? 4.878 14.885 -4.634 1.00 84.06 95 LEU A N 1
ATOM 724 C CA . LEU A 1 95 ? 3.606 15.514 -4.343 1.00 84.06 95 LEU A CA 1
ATOM 725 C C . LEU A 1 95 ? 3.759 17.033 -4.452 1.00 84.06 95 LEU A C 1
ATOM 727 O O . LEU A 1 95 ? 4.545 17.629 -3.718 1.00 84.06 95 LEU A O 1
ATOM 731 N N . VAL A 1 96 ? 3.004 17.643 -5.361 1.00 85.06 96 VAL A N 1
ATOM 732 C CA . VAL A 1 96 ? 2.941 19.099 -5.487 1.00 85.06 96 VAL A CA 1
ATOM 733 C C . VAL A 1 96 ? 1.996 19.637 -4.417 1.00 85.06 96 VAL A C 1
ATOM 735 O O . VAL A 1 96 ? 0.833 19.235 -4.356 1.00 85.06 96 VAL A O 1
ATOM 738 N N . GLU A 1 97 ? 2.503 20.544 -3.587 1.00 84.94 97 GLU A N 1
ATOM 739 C CA . GLU A 1 97 ? 1.726 21.205 -2.537 1.00 84.94 97 GLU A CA 1
ATOM 740 C C . GLU A 1 97 ? 0.493 21.907 -3.131 1.00 84.94 97 GLU A C 1
ATOM 742 O O . GLU A 1 97 ? 0.581 22.613 -4.140 1.00 84.94 97 GLU A O 1
ATOM 747 N N . GLY A 1 98 ? -0.674 21.679 -2.526 1.00 85.44 98 GLY A N 1
ATOM 748 C CA . GLY A 1 98 ? -1.959 22.211 -2.986 1.00 85.44 98 GLY A CA 1
ATOM 749 C C . GLY A 1 98 ? -2.636 21.398 -4.095 1.00 85.44 98 GLY A C 1
ATOM 750 O O . GLY A 1 98 ? -3.750 21.739 -4.498 1.00 85.44 98 GLY A O 1
ATOM 751 N N . LYS A 1 99 ? -2.001 20.327 -4.589 1.00 85.69 99 LYS A N 1
ATOM 752 C CA . LYS A 1 99 ? -2.563 19.400 -5.590 1.00 85.69 99 LYS A CA 1
ATOM 753 C C . LYS A 1 99 ? -2.842 18.009 -5.035 1.00 85.69 99 LYS A C 1
ATOM 755 O O . LYS A 1 99 ? -3.019 17.051 -5.785 1.00 85.69 99 LYS A O 1
ATOM 760 N N . GLU A 1 100 ? -2.914 17.872 -3.717 1.00 86.19 100 GLU A N 1
ATOM 761 C CA . GLU A 1 100 ? -3.088 16.585 -3.050 1.00 86.19 100 GLU A CA 1
ATOM 762 C C . GLU A 1 100 ? -4.363 15.881 -3.515 1.00 86.19 100 GLU A C 1
ATOM 764 O O . GLU A 1 100 ? -4.335 14.680 -3.781 1.00 86.19 100 GLU A O 1
ATOM 769 N N . MET A 1 101 ? -5.437 16.655 -3.692 1.00 84.62 101 MET A N 1
ATOM 770 C CA . MET A 1 101 ? -6.758 16.197 -4.133 1.00 84.62 101 MET A CA 1
ATOM 771 C C . MET A 1 101 ? -6.850 15.913 -5.642 1.00 84.62 101 MET A C 1
ATOM 773 O O . MET A 1 101 ? -7.859 15.377 -6.095 1.00 84.62 101 MET A O 1
ATOM 777 N N . GLU A 1 102 ? -5.838 16.288 -6.433 1.00 88.25 102 GLU A N 1
ATOM 778 C CA . GLU A 1 102 ? -5.792 16.009 -7.877 1.00 88.25 102 GLU A CA 1
ATOM 779 C C . GLU A 1 102 ? -5.210 14.618 -8.179 1.00 88.25 102 GLU A C 1
ATOM 781 O O . GLU A 1 102 ? -5.371 14.109 -9.292 1.00 88.25 102 GLU A O 1
ATOM 786 N N . GLN A 1 103 ? -4.544 13.994 -7.200 1.00 89.81 103 GLN A N 1
ATOM 787 C CA . GLN A 1 103 ? -3.965 12.664 -7.354 1.00 89.81 103 GLN A CA 1
ATOM 788 C C . GLN A 1 103 ? -5.041 11.601 -7.535 1.00 89.81 103 GLN A C 1
ATOM 790 O O . GLN A 1 103 ? -6.052 11.583 -6.835 1.00 89.81 103 GLN A O 1
ATOM 795 N N . ARG A 1 104 ? -4.792 10.683 -8.466 1.00 93.19 104 ARG A N 1
ATOM 796 C CA . ARG A 1 104 ? -5.691 9.568 -8.768 1.00 93.19 104 ARG A CA 1
ATOM 797 C C . ARG A 1 104 ? -4.980 8.514 -9.597 1.00 93.19 104 ARG A C 1
ATOM 799 O O . ARG A 1 104 ? -3.945 8.784 -10.206 1.00 93.19 104 ARG A O 1
ATOM 806 N N . ALA A 1 105 ? -5.575 7.331 -9.664 1.00 92.06 105 ALA A N 1
ATOM 807 C CA . ALA A 1 105 ? -5.223 6.367 -10.689 1.00 92.06 105 ALA A CA 1
ATOM 808 C C . ALA A 1 105 ? -5.762 6.816 -12.062 1.00 92.06 105 ALA A C 1
ATOM 810 O O . ALA A 1 105 ? -6.851 7.390 -12.160 1.00 92.06 105 ALA A O 1
ATOM 811 N N . ASP A 1 106 ? -5.000 6.565 -13.124 1.00 91.25 106 ASP A N 1
ATOM 812 C CA . ASP A 1 106 ? -5.452 6.724 -14.505 1.00 91.25 106 ASP A CA 1
ATOM 813 C C . ASP A 1 106 ? -6.375 5.567 -14.951 1.00 91.25 106 ASP A C 1
ATO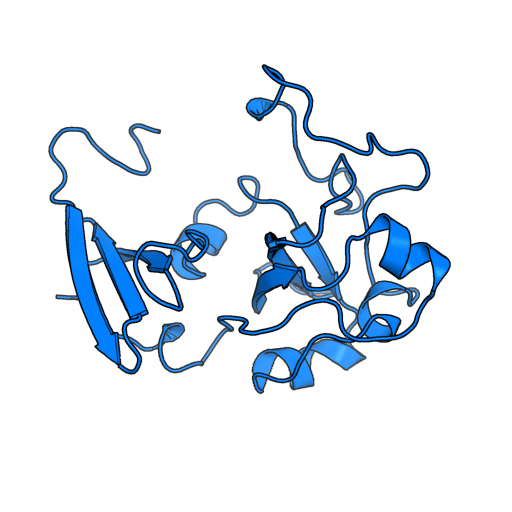M 815 O O . ASP A 1 106 ? -6.681 4.646 -14.190 1.00 91.25 106 ASP A O 1
ATOM 819 N N . GLY A 1 107 ? -6.817 5.590 -16.213 1.00 87.62 107 GLY A N 1
ATOM 820 C CA . GLY A 1 107 ? -7.676 4.539 -16.778 1.00 87.62 107 GLY A CA 1
ATOM 821 C C . GLY A 1 107 ? -7.030 3.146 -16.857 1.00 87.62 107 GLY A C 1
ATOM 822 O O . GLY A 1 107 ? -7.739 2.160 -17.047 1.00 87.62 107 GLY A O 1
ATOM 823 N N . GLU A 1 108 ? -5.708 3.039 -16.697 1.00 88.19 108 GLU A N 1
ATOM 824 C CA . GLU A 1 108 ? -4.978 1.768 -16.630 1.00 88.19 108 GLU A CA 1
ATOM 825 C C . GLU A 1 108 ? -4.687 1.312 -15.190 1.00 88.19 108 GLU A C 1
ATOM 827 O O . GLU A 1 108 ? -4.114 0.230 -14.993 1.00 88.19 108 GLU A O 1
ATOM 832 N N . GLY A 1 109 ? -5.082 2.107 -14.191 1.00 89.62 109 GLY A N 1
ATOM 833 C CA . GLY A 1 109 ? -4.812 1.854 -12.781 1.00 89.62 109 GLY A CA 1
ATOM 834 C C . GLY A 1 109 ? -3.402 2.258 -12.343 1.00 89.62 109 GLY A C 1
ATOM 835 O O . GLY A 1 109 ? -2.865 1.654 -11.416 1.00 89.62 109 GLY A O 1
ATOM 836 N N . ARG A 1 110 ? -2.759 3.215 -13.024 1.00 94.75 110 ARG A N 1
ATOM 837 C CA . ARG A 1 110 ? -1.448 3.758 -12.636 1.00 94.75 110 ARG A CA 1
ATOM 838 C C . ARG A 1 110 ? -1.645 5.033 -11.835 1.00 94.75 110 ARG A C 1
ATOM 840 O O . ARG A 1 110 ? -2.356 5.932 -12.276 1.00 94.75 110 ARG A O 1
ATOM 847 N N . TRP A 1 111 ? -1.008 5.126 -10.674 1.00 95.81 111 TRP A N 1
ATOM 848 C CA . TRP A 1 111 ? -1.062 6.344 -9.873 1.00 95.81 111 TRP A CA 1
ATOM 849 C C . TRP A 1 111 ? -0.403 7.524 -10.602 1.00 95.81 111 TRP A C 1
ATOM 851 O O . TRP A 1 111 ? 0.598 7.348 -11.297 1.00 95.81 111 TRP A O 1
ATOM 861 N N . SER A 1 112 ? -0.965 8.722 -10.438 1.00 94.12 112 SER A N 1
ATOM 862 C CA . SER A 1 112 ? -0.612 9.925 -11.208 1.00 94.12 112 SER A CA 1
ATOM 863 C C . SER A 1 112 ? 0.794 10.482 -10.959 1.00 94.12 112 SER A C 1
ATOM 865 O O . SER A 1 112 ? 1.225 11.368 -11.691 1.00 94.12 112 SER A O 1
ATOM 867 N N . ARG A 1 113 ? 1.500 10.003 -9.931 1.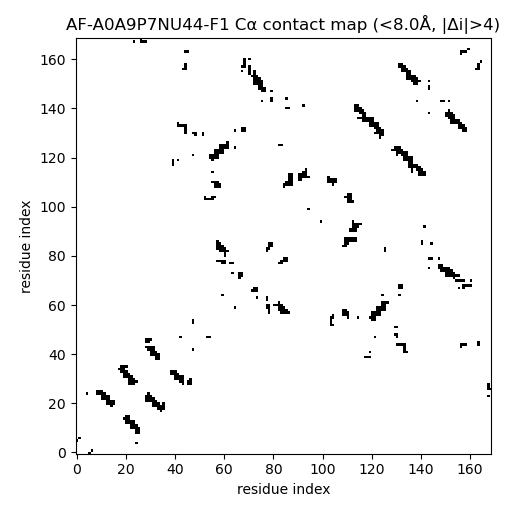00 94.81 113 ARG A N 1
ATOM 868 C CA . ARG A 1 113 ? 2.855 10.438 -9.562 1.00 94.81 113 ARG A CA 1
ATOM 869 C C . ARG A 1 113 ? 3.690 9.280 -9.031 1.00 94.81 113 ARG A C 1
ATOM 871 O O . ARG A 1 113 ? 3.135 8.270 -8.593 1.00 94.81 113 ARG A O 1
ATOM 878 N N . GLU A 1 114 ? 5.004 9.456 -9.000 1.00 96.38 114 GLU A N 1
ATOM 879 C CA . GLU A 1 114 ? 5.894 8.550 -8.277 1.00 96.38 114 GLU A CA 1
ATOM 880 C C . GLU A 1 114 ? 5.629 8.598 -6.770 1.00 96.38 114 GLU A C 1
ATOM 882 O O . GLU A 1 114 ? 5.285 9.643 -6.210 1.00 96.38 114 GLU A O 1
ATOM 887 N N . LEU A 1 115 ? 5.815 7.457 -6.112 1.00 95.75 115 LEU A N 1
ATOM 888 C CA . LEU A 1 115 ? 5.706 7.296 -4.669 1.00 95.75 115 LEU A CA 1
ATOM 889 C C . LEU A 1 115 ? 7.093 7.071 -4.073 1.00 95.75 115 LEU A C 1
ATOM 891 O O . LEU A 1 115 ? 7.884 6.264 -4.574 1.00 95.75 115 LEU A O 1
ATOM 895 N N . ARG A 1 116 ? 7.392 7.779 -2.987 1.00 95.38 116 ARG A N 1
ATOM 896 C CA . ARG A 1 116 ? 8.688 7.709 -2.317 1.00 95.38 116 ARG A CA 1
ATOM 897 C C . ARG A 1 116 ? 8.738 6.580 -1.299 1.00 95.38 116 ARG A C 1
ATOM 899 O O . ARG A 1 116 ? 7.729 6.124 -0.767 1.00 95.38 116 ARG A O 1
ATOM 906 N N . LYS A 1 117 ? 9.964 6.186 -0.962 1.00 95.19 117 LYS A N 1
ATOM 907 C CA . LYS A 1 117 ? 10.229 5.372 0.224 1.00 95.19 117 LYS A CA 1
ATOM 908 C C . LYS A 1 117 ? 9.604 6.025 1.465 1.00 95.19 117 LYS A C 1
ATOM 910 O O . LYS A 1 117 ? 9.753 7.227 1.670 1.00 95.19 117 LYS A O 1
ATOM 915 N N . GLY A 1 118 ? 8.955 5.215 2.293 1.00 92.69 118 GLY A N 1
ATOM 916 C CA . GLY A 1 118 ? 8.241 5.629 3.498 1.00 92.69 118 GLY A CA 1
ATOM 917 C C . GLY A 1 118 ? 6.782 6.013 3.254 1.00 92.69 118 GLY A C 1
ATOM 918 O O . GLY A 1 118 ? 6.034 6.141 4.218 1.00 92.69 118 GLY A O 1
ATOM 919 N N . GLU A 1 119 ? 6.352 6.170 1.998 1.00 93.38 119 GLU A N 1
ATOM 920 C CA . GLU A 1 119 ? 4.945 6.416 1.701 1.00 93.38 119 GLU A CA 1
ATOM 921 C C . GLU A 1 119 ? 4.110 5.143 1.831 1.00 93.38 119 GLU A C 1
ATOM 923 O O . GLU A 1 119 ? 4.541 4.033 1.504 1.00 93.38 119 GLU A O 1
ATOM 928 N N . THR A 1 120 ? 2.877 5.334 2.285 1.00 94.25 120 THR A N 1
ATOM 929 C CA . THR A 1 120 ? 1.861 4.292 2.320 1.00 94.25 120 THR A CA 1
ATOM 930 C C . THR A 1 120 ? 1.301 4.032 0.930 1.00 94.25 120 THR A C 1
ATOM 932 O O . THR A 1 120 ? 0.987 4.965 0.190 1.00 94.25 120 THR A O 1
ATOM 935 N N . VAL A 1 121 ? 1.127 2.757 0.594 1.00 96.38 121 VAL A N 1
ATOM 936 C CA . VAL A 1 121 ? 0.604 2.328 -0.699 1.00 96.38 121 VAL A CA 1
ATOM 937 C C . VAL A 1 121 ? -0.413 1.203 -0.543 1.00 96.38 121 VAL A C 1
ATOM 939 O O . VAL A 1 121 ? -0.224 0.257 0.224 1.00 96.38 121 VAL A O 1
ATOM 942 N N . VAL A 1 122 ? -1.499 1.303 -1.302 1.00 97.69 122 VAL A N 1
ATOM 943 C CA . VAL A 1 122 ? -2.503 0.258 -1.479 1.00 97.69 122 VAL A CA 1
ATOM 944 C C . VAL A 1 122 ? -2.076 -0.668 -2.615 1.00 97.69 122 VAL A C 1
ATOM 946 O O . VAL A 1 122 ? -1.699 -0.230 -3.703 1.00 97.69 122 VAL A O 1
ATOM 949 N N . ILE A 1 123 ? -2.153 -1.970 -2.367 1.00 98.06 123 ILE A N 1
ATOM 950 C CA . ILE A 1 123 ? -1.764 -3.018 -3.303 1.00 98.06 123 ILE A CA 1
ATOM 951 C C . ILE A 1 123 ? -3.029 -3.621 -3.912 1.00 98.06 123 ILE A C 1
ATOM 953 O O . ILE A 1 123 ? -3.801 -4.324 -3.253 1.00 98.06 123 ILE A O 1
ATOM 957 N N . LEU A 1 124 ? -3.218 -3.351 -5.198 1.00 97.62 124 LEU A N 1
ATOM 958 C CA . LEU A 1 124 ? -4.235 -3.961 -6.047 1.00 97.62 124 LEU A CA 1
ATOM 959 C C . LEU A 1 124 ? -3.677 -5.218 -6.717 1.00 97.62 124 LEU A C 1
ATOM 961 O O . LEU A 1 124 ? -2.468 -5.352 -6.905 1.00 97.62 124 LEU A O 1
ATOM 965 N N . ALA A 1 125 ? -4.554 -6.113 -7.160 1.00 97.12 125 ALA A N 1
ATOM 966 C CA . ALA A 1 125 ? -4.161 -7.351 -7.824 1.00 97.12 125 ALA A CA 1
ATOM 967 C C . ALA A 1 125 ? -4.763 -7.471 -9.228 1.00 97.12 125 ALA A C 1
ATOM 969 O O . ALA A 1 125 ? -5.922 -7.138 -9.467 1.00 97.12 125 ALA A O 1
ATOM 970 N N . GLU A 1 126 ? -3.977 -7.979 -10.178 1.00 97.06 126 GLU A N 1
ATOM 971 C CA . GLU A 1 126 ? -4.442 -8.212 -11.544 1.00 97.06 126 GLU A CA 1
ATOM 972 C C . GLU A 1 126 ? -5.684 -9.124 -11.583 1.00 97.06 126 GLU A C 1
ATOM 974 O O . GLU A 1 126 ? -5.650 -10.288 -11.175 1.00 97.06 126 GLU A O 1
ATOM 979 N N . GLY A 1 127 ? -6.780 -8.603 -12.144 1.00 95.38 127 GLY A N 1
ATOM 980 C CA . GLY A 1 127 ? -8.050 -9.323 -12.258 1.00 95.38 127 GLY A CA 1
ATOM 981 C C . GLY A 1 127 ? -8.848 -9.405 -10.954 1.00 95.38 127 GLY A C 1
ATOM 982 O O . GLY A 1 127 ? -9.714 -10.272 -10.841 1.00 95.38 127 GLY A O 1
ATOM 983 N N . LYS A 1 128 ? -8.542 -8.550 -9.972 1.00 95.12 128 LYS A N 1
ATOM 984 C CA . LYS A 1 128 ? -9.313 -8.362 -8.740 1.00 95.12 128 LYS A CA 1
ATOM 985 C C . LYS A 1 128 ? -9.816 -6.924 -8.668 1.00 95.12 128 LYS A C 1
ATOM 987 O O . LYS A 1 128 ? -9.128 -6.014 -9.120 1.00 95.12 128 LYS A O 1
ATOM 992 N N . GLU A 1 129 ? -11.017 -6.756 -8.131 1.00 91.88 129 GLU A N 1
ATOM 993 C CA . GLU A 1 129 ? -11.648 -5.442 -7.955 1.00 91.88 129 GLU A CA 1
ATOM 994 C C . GLU A 1 129 ? -11.173 -4.783 -6.658 1.00 91.88 129 GLU A C 1
ATOM 996 O O . GLU A 1 129 ? -10.787 -3.619 -6.659 1.00 91.88 129 GLU A O 1
ATOM 1001 N N . GLU A 1 130 ? -11.118 -5.562 -5.578 1.00 94.69 130 GLU A N 1
ATOM 1002 C CA . GLU A 1 130 ? -10.736 -5.078 -4.254 1.00 94.69 130 GLU A CA 1
ATOM 1003 C C . GLU A 1 130 ? -9.223 -5.107 -4.013 1.00 94.69 130 GLU A C 1
ATOM 1005 O O . GLU A 1 130 ? -8.498 -5.990 -4.492 1.00 94.69 130 GLU 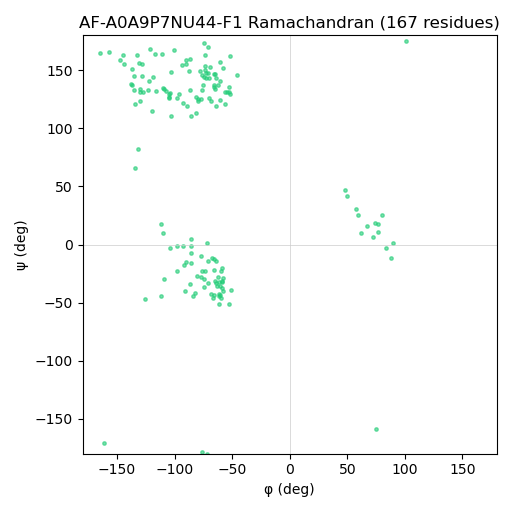A O 1
ATOM 1010 N N . ALA A 1 131 ? -8.754 -4.160 -3.197 1.00 97.19 131 ALA A N 1
ATOM 1011 C CA . ALA A 1 131 ? -7.380 -4.136 -2.707 1.00 97.19 131 ALA A CA 1
ATOM 1012 C C . ALA A 1 131 ? -7.075 -5.381 -1.865 1.00 97.19 131 ALA A C 1
ATOM 1014 O O . ALA A 1 131 ? -7.882 -5.782 -1.023 1.00 97.19 131 ALA A O 1
ATOM 1015 N N . CYS A 1 132 ? -5.898 -5.979 -2.065 1.00 97.25 132 CYS A N 1
ATOM 1016 C CA . CYS A 1 132 ? -5.496 -7.183 -1.338 1.00 97.25 132 CYS A CA 1
ATOM 1017 C C . CYS A 1 132 ? -4.592 -6.897 -0.138 1.00 97.25 132 CYS A C 1
ATOM 1019 O O . CYS A 1 132 ? -4.517 -7.727 0.768 1.00 97.25 132 CYS A O 1
ATOM 1021 N N . ALA A 1 133 ? -3.898 -5.757 -0.142 1.00 98.06 133 ALA A N 1
ATOM 1022 C CA . ALA A 1 133 ? -3.027 -5.340 0.945 1.00 98.06 133 ALA A CA 1
ATOM 1023 C C . ALA A 1 133 ? -2.800 -3.823 0.964 1.00 98.06 133 ALA A C 1
ATOM 1025 O O . ALA A 1 133 ? -3.074 -3.124 -0.010 1.00 98.06 133 ALA A O 1
ATOM 1026 N N . VAL A 1 134 ? -2.277 -3.329 2.076 1.00 97.25 134 VAL A N 1
ATOM 1027 C CA . VAL A 1 134 ? -1.778 -1.970 2.272 1.00 97.25 134 VAL A CA 1
ATOM 1028 C C . VAL A 1 134 ? -0.474 -2.060 3.054 1.00 97.25 134 VAL A C 1
ATOM 1030 O O . VAL A 1 134 ? -0.364 -2.866 3.971 1.00 97.25 134 VAL A O 1
ATOM 1033 N N . GLY A 1 135 ? 0.529 -1.272 2.686 1.00 94.75 135 GLY A N 1
ATOM 1034 C CA . GLY A 1 135 ? 1.817 -1.297 3.373 1.00 94.75 135 GLY A CA 1
ATOM 1035 C C . GLY A 1 135 ? 2.641 -0.049 3.112 1.00 94.75 135 GLY A C 1
ATOM 1036 O O . GLY A 1 135 ? 2.155 0.919 2.523 1.00 94.75 135 GLY A O 1
ATOM 1037 N N . THR A 1 136 ? 3.896 -0.079 3.550 1.00 94.06 136 THR A N 1
ATOM 1038 C CA . THR A 1 136 ? 4.823 1.048 3.405 1.00 94.06 136 THR A CA 1
ATOM 1039 C C . THR A 1 136 ? 5.909 0.717 2.393 1.00 94.06 136 THR A C 1
ATOM 1041 O O . THR A 1 136 ? 6.495 -0.367 2.418 1.00 94.06 136 THR A O 1
ATOM 1044 N N . LEU A 1 137 ? 6.194 1.656 1.491 1.00 96.06 137 LEU A N 1
ATOM 1045 C CA . LEU A 1 137 ? 7.260 1.495 0.512 1.00 96.06 137 LEU A CA 1
ATOM 1046 C C . LEU A 1 137 ? 8.629 1.504 1.192 1.00 96.06 137 LEU A C 1
ATOM 1048 O O . LEU A 1 137 ? 9.017 2.488 1.820 1.00 96.06 137 LEU A O 1
ATOM 1052 N N . VAL A 1 138 ? 9.412 0.449 0.992 1.00 96.44 138 VAL A N 1
ATOM 1053 C CA . VAL A 1 138 ? 10.831 0.414 1.387 1.00 96.44 138 VAL A CA 1
ATOM 1054 C C . VAL A 1 138 ? 11.762 0.866 0.262 1.00 96.44 138 VAL A C 1
ATOM 1056 O O . VAL A 1 138 ? 12.892 1.279 0.535 1.00 96.44 138 VAL A O 1
ATOM 1059 N N . THR A 1 139 ? 11.248 0.878 -0.971 1.00 97.31 139 THR A N 1
ATOM 1060 C CA . THR A 1 139 ? 11.905 1.372 -2.188 1.00 97.31 139 THR A CA 1
ATOM 1061 C C . THR A 1 139 ? 10.903 2.217 -2.979 1.00 97.31 139 THR A C 1
ATOM 1063 O O . THR A 1 139 ? 9.761 1.796 -3.155 1.00 97.31 139 THR A O 1
ATOM 1066 N N . GLY A 1 140 ? 11.302 3.404 -3.448 1.00 97.25 140 GLY A N 1
ATOM 1067 C CA . GLY A 1 140 ? 10.420 4.291 -4.221 1.00 97.25 140 GLY A CA 1
ATOM 1068 C C . GLY A 1 140 ? 10.102 3.743 -5.617 1.00 97.25 140 GLY A C 1
ATOM 1069 O O . GLY A 1 140 ? 10.899 3.004 -6.191 1.00 97.25 140 GLY A O 1
ATOM 1070 N N . THR A 1 141 ? 8.954 4.105 -6.191 1.00 97.25 141 THR A N 1
ATOM 1071 C CA . THR A 1 141 ? 8.463 3.501 -7.445 1.00 97.25 141 THR A CA 1
ATOM 1072 C C . THR A 1 141 ? 9.349 3.787 -8.659 1.00 97.25 141 THR A C 1
ATOM 1074 O O . THR A 1 141 ? 9.476 2.917 -9.521 1.00 97.25 141 THR A O 1
ATOM 1077 N N . GLU A 1 142 ? 10.017 4.941 -8.703 1.00 96.00 142 GLU A N 1
ATOM 1078 C CA . GLU A 1 142 ? 11.009 5.270 -9.737 1.00 96.00 142 GLU A CA 1
ATOM 1079 C C . GLU A 1 142 ? 12.184 4.280 -9.684 1.00 96.00 142 GLU A C 1
ATOM 1081 O O . GLU A 1 142 ? 12.485 3.599 -10.664 1.00 96.00 142 GLU A O 1
ATOM 1086 N N . GLU A 1 143 ? 12.761 4.091 -8.496 1.00 96.19 143 GLU A N 1
ATOM 1087 C CA . GLU A 1 143 ? 13.872 3.166 -8.261 1.00 96.19 143 GLU A CA 1
ATOM 1088 C C . GLU A 1 143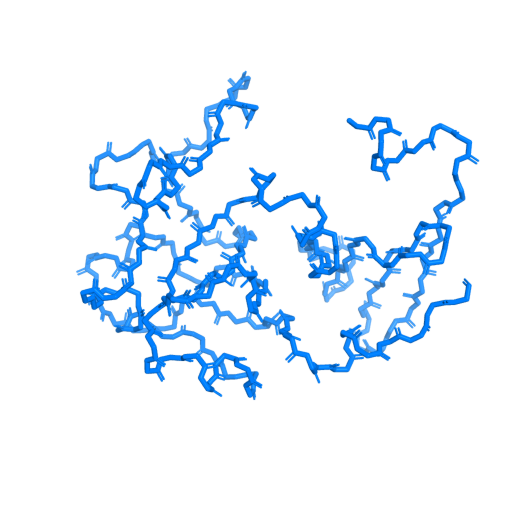 ? 13.480 1.702 -8.537 1.00 96.19 143 GLU A C 1
ATOM 1090 O O . GLU A 1 143 ? 14.280 0.926 -9.069 1.00 96.19 143 GLU A O 1
ATOM 1095 N N . VAL A 1 144 ? 12.239 1.311 -8.226 1.00 97.06 144 VAL A N 1
ATOM 1096 C CA . VAL A 1 144 ? 11.713 -0.027 -8.550 1.00 97.06 144 VAL A CA 1
ATOM 1097 C C . VAL A 1 144 ? 11.701 -0.264 -10.058 1.00 97.06 144 VAL A C 1
ATOM 1099 O O . VAL A 1 144 ? 12.084 -1.353 -10.498 1.00 97.06 144 VAL A O 1
ATOM 1102 N N . LYS A 1 145 ? 11.294 0.735 -10.852 1.00 95.25 145 LYS A N 1
ATOM 1103 C CA . LYS A 1 145 ? 11.301 0.648 -12.320 1.00 95.25 145 LYS A CA 1
ATOM 1104 C C . LYS A 1 145 ? 12.720 0.545 -12.872 1.00 95.25 145 LYS A C 1
ATOM 1106 O O . LYS A 1 145 ? 12.963 -0.292 -13.736 1.00 95.25 145 LYS A O 1
ATOM 1111 N N . GLU A 1 146 ? 13.649 1.338 -12.344 1.00 95.00 146 GLU A N 1
ATOM 1112 C CA . GLU A 1 146 ? 15.049 1.344 -12.786 1.00 95.00 146 GLU A CA 1
ATOM 1113 C C . GLU A 1 146 ? 15.776 0.033 -12.468 1.00 95.00 146 GLU A C 1
ATOM 1115 O O . GLU A 1 146 ? 16.485 -0.522 -13.310 1.00 95.00 146 GLU A O 1
ATOM 1120 N N . LYS A 1 147 ? 15.625 -0.477 -11.239 1.00 95.69 147 LYS A N 1
ATOM 1121 C CA . LYS A 1 147 ? 16.382 -1.648 -10.773 1.00 95.69 147 LYS A CA 1
ATOM 1122 C C . LYS A 1 147 ? 15.719 -2.968 -11.138 1.00 95.69 147 LYS A C 1
ATOM 1124 O O . LYS A 1 147 ? 16.422 -3.967 -11.307 1.00 95.69 147 LYS A O 1
ATOM 1129 N N . GLY A 1 148 ? 14.387 -3.013 -11.165 1.00 94.56 148 GLY A N 1
ATOM 1130 C CA . GLY A 1 148 ? 13.601 -4.220 -11.439 1.00 94.56 148 GLY A CA 1
ATOM 1131 C C . GLY A 1 148 ? 13.792 -5.369 -10.438 1.00 94.56 148 GLY A C 1
ATOM 1132 O O . GLY A 1 148 ? 13.336 -6.484 -10.689 1.00 94.56 148 GLY A O 1
ATOM 1133 N N . LYS A 1 149 ? 14.475 -5.135 -9.311 1.00 95.31 149 LYS A N 1
ATOM 1134 C CA . LYS A 1 149 ? 14.803 -6.143 -8.293 1.00 95.31 149 LYS A CA 1
ATOM 1135 C C . LYS A 1 149 ? 14.835 -5.531 -6.896 1.00 95.31 149 LYS A C 1
ATOM 1137 O O . LYS A 1 149 ? 15.085 -4.339 -6.748 1.00 95.31 149 LYS A O 1
ATOM 1142 N N . GLY A 1 150 ? 14.683 -6.385 -5.888 1.00 96.75 150 GLY A N 1
ATOM 1143 C CA . GLY A 1 150 ? 14.720 -5.998 -4.478 1.00 96.75 150 GLY A CA 1
ATOM 1144 C C . GLY A 1 150 ? 13.329 -5.877 -3.844 1.00 96.75 150 GLY A C 1
ATOM 1145 O O . GLY A 1 150 ? 12.322 -6.075 -4.536 1.00 96.75 150 GLY A O 1
ATOM 1146 N N . PRO A 1 151 ? 13.286 -5.623 -2.526 1.00 97.50 151 PRO A N 1
ATOM 1147 C CA . PRO A 1 151 ? 12.045 -5.440 -1.783 1.00 97.50 151 PRO A CA 1
ATOM 1148 C C . PRO A 1 151 ? 11.403 -4.091 -2.122 1.00 97.50 151 PRO A C 1
ATOM 1150 O O . PRO A 1 151 ? 12.097 -3.116 -2.416 1.00 97.50 151 PRO A O 1
ATOM 1153 N N . VAL A 1 152 ? 10.074 -4.038 -2.098 1.00 97.81 152 VAL A N 1
ATOM 1154 C CA . VAL A 1 152 ? 9.291 -2.847 -2.461 1.00 97.81 152 VAL A CA 1
ATOM 1155 C C . VAL A 1 152 ? 8.337 -2.446 -1.355 1.00 97.81 152 VAL A C 1
ATOM 1157 O O . VAL A 1 152 ? 8.318 -1.274 -0.998 1.00 97.81 152 VAL A O 1
ATOM 1160 N N . VAL A 1 153 ? 7.594 -3.398 -0.786 1.00 96.56 153 VAL A N 1
ATOM 1161 C CA . VAL A 1 153 ? 6.690 -3.155 0.349 1.00 96.56 153 VAL A CA 1
ATOM 1162 C C . VAL A 1 153 ? 6.952 -4.181 1.442 1.00 96.56 153 VAL A C 1
ATOM 1164 O O . VAL A 1 153 ? 7.028 -5.379 1.156 1.00 96.56 153 VAL A O 1
ATOM 1167 N N . GLU A 1 154 ? 7.050 -3.697 2.675 1.00 89.94 154 GLU A N 1
ATOM 1168 C CA . GLU A 1 154 ? 7.153 -4.487 3.906 1.00 89.94 154 GLU A CA 1
ATOM 1169 C C . GLU A 1 154 ? 5.991 -4.145 4.854 1.00 89.94 154 GLU A C 1
ATOM 1171 O O . GLU A 1 154 ? 5.231 -3.203 4.598 1.00 89.94 154 GLU A O 1
ATOM 1176 N N . ASP A 1 155 ? 5.831 -4.958 5.905 1.00 81.62 155 ASP A N 1
ATOM 1177 C CA . ASP A 1 155 ? 4.854 -4.778 6.992 1.00 81.62 155 ASP A CA 1
ATOM 1178 C C . ASP A 1 155 ? 3.421 -4.506 6.512 1.00 81.62 155 ASP A C 1
ATOM 1180 O O . ASP A 1 155 ? 2.698 -3.640 7.016 1.00 81.62 155 ASP A O 1
ATOM 1184 N N . ALA A 1 156 ? 3.015 -5.247 5.480 1.00 88.31 156 ALA A N 1
ATOM 1185 C CA . ALA A 1 156 ? 1.718 -5.069 4.860 1.00 88.31 156 ALA A CA 1
ATOM 1186 C C . ALA A 1 156 ? 0.599 -5.679 5.716 1.00 88.31 156 ALA A C 1
ATOM 1188 O O . ALA A 1 156 ? 0.674 -6.840 6.117 1.00 88.31 156 ALA A O 1
ATOM 1189 N N . HIS A 1 157 ? -0.471 -4.915 5.911 1.00 95.56 157 HIS A N 1
ATOM 1190 C CA . HIS A 1 157 ? -1.770 -5.432 6.322 1.00 95.56 157 HIS A CA 1
ATOM 1191 C C . HIS A 1 157 ? -2.492 -5.979 5.083 1.00 95.56 157 HIS A C 1
ATOM 1193 O O . HIS A 1 157 ? -2.612 -5.278 4.076 1.00 95.56 157 HIS A O 1
ATOM 1199 N N . PHE A 1 158 ? -2.953 -7.227 5.123 1.00 97.38 158 PHE A N 1
ATOM 1200 C CA . PHE A 1 158 ? -3.528 -7.932 3.974 1.00 97.38 158 PHE A CA 1
ATOM 1201 C C . PHE A 1 158 ? -4.845 -8.641 4.306 1.00 97.38 158 PHE A C 1
ATOM 1203 O O . PHE A 1 158 ? -5.190 -8.880 5.463 1.00 97.38 158 PHE A O 1
ATOM 1210 N N . LEU A 1 159 ? -5.606 -8.994 3.267 1.00 96.56 159 LEU A N 1
ATOM 1211 C CA . LEU A 1 159 ? -6.881 -9.690 3.442 1.00 96.56 159 LEU A CA 1
ATOM 1212 C C . LEU A 1 159 ? -6.693 -11.035 4.145 1.00 96.56 159 LEU A C 1
ATOM 1214 O O . LEU A 1 159 ? -5.986 -11.912 3.653 1.00 96.56 159 LEU A O 1
ATOM 1218 N N . GLY A 1 160 ? -7.401 -11.215 5.259 1.00 94.81 160 GLY A N 1
ATOM 1219 C CA . GLY A 1 160 ? -7.366 -12.444 6.047 1.00 94.81 160 GLY A CA 1
ATOM 1220 C C . GLY A 1 160 ? -6.292 -12.482 7.135 1.00 94.81 160 GLY A C 1
ATOM 1221 O O . GLY A 1 160 ? -6.226 -13.487 7.842 1.00 94.81 160 GLY A O 1
ATOM 1222 N N . ASP A 1 161 ? -5.492 -11.428 7.315 1.00 95.31 161 ASP A N 1
ATOM 1223 C CA . ASP A 1 161 ? -4.556 -11.344 8.439 1.00 95.31 161 ASP A CA 1
ATOM 1224 C C . ASP A 1 161 ? -5.263 -11.105 9.793 1.00 95.31 161 ASP A C 1
ATOM 1226 O O . ASP A 1 161 ? -6.493 -11.045 9.900 1.00 95.31 161 ASP A O 1
ATOM 1230 N N . GLY A 1 162 ? -4.483 -11.013 10.872 1.00 93.94 162 GLY A N 1
ATOM 1231 C CA . GLY A 1 162 ? -5.030 -10.793 12.213 1.00 93.94 162 GLY A CA 1
ATOM 1232 C C . GLY A 1 162 ? -5.732 -9.441 12.372 1.00 93.94 162 GLY A C 1
ATOM 1233 O O . GLY A 1 162 ? -6.724 -9.360 13.092 1.00 93.94 162 GLY A O 1
ATOM 1234 N N . LEU A 1 163 ? -5.255 -8.401 11.681 1.00 94.19 163 LEU A N 1
ATOM 1235 C CA . LEU A 1 163 ? -5.849 -7.068 11.738 1.00 94.19 163 LEU A CA 1
ATOM 1236 C C . LEU A 1 163 ? -7.166 -7.020 10.951 1.00 94.19 163 LEU A C 1
ATOM 1238 O O . LEU A 1 163 ? -8.133 -6.425 11.406 1.00 94.19 163 LEU A O 1
ATOM 1242 N N . TRP A 1 164 ? -7.255 -7.735 9.830 1.00 95.44 164 TRP A N 1
ATOM 1243 C CA . TRP A 1 164 ? -8.470 -7.884 9.031 1.00 95.44 164 TRP A CA 1
ATOM 1244 C C . TRP A 1 164 ? -9.595 -8.541 9.832 1.00 95.44 164 TRP A C 1
ATOM 1246 O O . TRP A 1 164 ? -10.747 -8.100 9.785 1.00 95.44 164 TRP A O 1
ATOM 1256 N N . ASN A 1 165 ? -9.241 -9.588 10.578 1.00 94.88 165 ASN A N 1
ATOM 1257 C CA . ASN A 1 165 ? -10.165 -10.362 11.400 1.00 94.88 165 ASN A CA 1
ATOM 1258 C C . ASN A 1 165 ? -10.381 -9.765 12.798 1.00 94.88 165 ASN A C 1
ATOM 1260 O O . ASN A 1 165 ? -11.063 -10.385 13.617 1.00 94.88 165 ASN A O 1
ATOM 1264 N N . ILE A 1 166 ? -9.805 -8.594 13.096 1.00 92.31 166 ILE A N 1
ATOM 1265 C CA . ILE A 1 166 ? -9.961 -7.983 14.410 1.00 92.31 166 ILE A CA 1
ATOM 1266 C C . ILE A 1 166 ? -11.421 -7.581 14.632 1.00 92.31 166 ILE A C 1
ATOM 1268 O O . ILE A 1 166 ? -12.081 -7.013 13.755 1.00 92.31 166 ILE A O 1
ATOM 1272 N N . VAL A 1 167 ? -11.921 -7.893 15.824 1.00 87.56 167 VAL A N 1
ATOM 1273 C CA . VAL A 1 167 ? -13.241 -7.464 16.276 1.00 87.56 167 VAL A CA 1
ATOM 1274 C C . VAL A 1 167 ? -13.067 -6.156 17.032 1.00 87.56 167 VAL A C 1
ATOM 1276 O O . VAL A 1 167 ? -12.305 -6.078 17.995 1.00 87.56 167 VAL A O 1
ATOM 1279 N N . THR A 1 168 ? -13.753 -5.127 16.559 1.00 86.12 168 THR A N 1
ATOM 1280 C CA . THR A 1 168 ? -13.824 -3.802 17.168 1.00 86.12 168 THR A CA 1
ATOM 1281 C C . THR A 1 168 ? -15.188 -3.653 17.835 1.00 86.12 168 THR A C 1
ATOM 1283 O O . THR A 1 168 ? -16.212 -3.916 17.206 1.00 86.12 168 THR A O 1
ATOM 1286 N N . GLU A 1 169 ? -15.188 -3.288 19.117 1.00 71.69 169 GLU A N 1
ATOM 1287 C CA . GLU A 1 169 ? -16.395 -2.992 19.905 1.00 71.69 169 GLU A CA 1
ATOM 1288 C C . GLU A 1 169 ? -16.733 -1.501 19.848 1.00 71.69 169 GLU A C 1
ATOM 1290 O O . GLU A 1 169 ? -15.796 -0.668 19.885 1.00 71.69 169 GLU A O 1
#

Sequence (169 aa):
MDEILPKKASLSSMKLPDRNTLYVLESEPIFYQLDGASGPLVPHLKLVHRFPQGFPTIRIDRGAIRFVLSGATLMAPGLTSKGGRLPMEGADKELVEGKEMEQRADGEGRWSRELRKGETVVILAEGKEEACAVGTLVTGTEEVKEKGKGPVVEDAHFLGDGLWNIVTE

pLDDT: mean 92.03, std 6.25, range [60.66, 98.06]

Mean predicted aligned error: 4.22 Å